Protein AF-A0A3E5GHA9-F1 (afdb_monomer_lite)

pLDDT: mean 89.43, std 8.2, range [56.69, 97.75]

Structure (mmCIF, N/CA/C/O backbone):
data_AF-A0A3E5GHA9-F1
#
_entry.id   AF-A0A3E5GHA9-F1
#
loop_
_atom_site.group_PDB
_atom_site.id
_atom_site.type_symbol
_atom_site.label_atom_id
_atom_site.label_alt_id
_atom_site.label_comp_id
_atom_site.label_asym_id
_atom_site.label_entity_id
_atom_site.label_seq_id
_atom_site.pdbx_PDB_ins_code
_atom_site.Cartn_x
_atom_site.Cartn_y
_atom_site.Cartn_z
_atom_site.occupancy
_atom_site.B_iso_or_equiv
_atom_site.auth_seq_id
_atom_site.auth_comp_id
_atom_site.auth_asym_id
_atom_site.auth_atom_id
_atom_site.pdbx_PDB_model_num
ATOM 1 N N . MET A 1 1 ? -27.720 -0.006 9.874 1.00 81.94 1 MET A N 1
ATOM 2 C CA . MET A 1 1 ? -26.439 0.720 9.758 1.00 81.94 1 MET A CA 1
ATOM 3 C C . MET A 1 1 ? -25.362 -0.289 10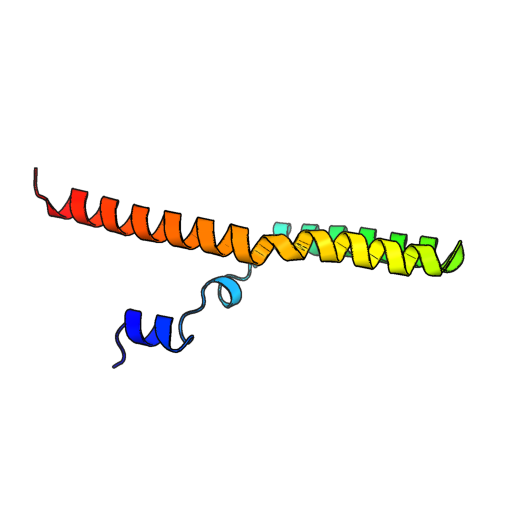.108 1.00 81.94 1 MET A C 1
ATOM 5 O O . MET A 1 1 ? -25.486 -0.868 11.180 1.00 81.94 1 MET A O 1
ATOM 9 N N . LYS A 1 2 ? -24.424 -0.596 9.202 1.00 88.81 2 LYS A N 1
ATOM 10 C CA . LYS A 1 2 ? -23.367 -1.580 9.486 1.00 88.81 2 LYS A CA 1
ATOM 11 C C . LYS A 1 2 ? -22.438 -1.034 10.569 1.00 88.81 2 LYS A C 1
ATOM 13 O O . LYS A 1 2 ? -22.128 0.160 10.563 1.00 88.81 2 LYS A O 1
ATOM 18 N N . SER A 1 3 ? -22.005 -1.878 11.491 1.00 92.94 3 SER A N 1
ATOM 19 C CA . SER A 1 3 ? -20.955 -1.541 12.451 1.00 92.94 3 SER A CA 1
ATOM 20 C C . SER A 1 3 ? -19.619 -1.306 11.738 1.00 92.94 3 SER A C 1
ATOM 22 O O . SER A 1 3 ? -19.416 -1.750 10.611 1.00 92.94 3 SER A O 1
ATOM 24 N N . VAL A 1 4 ? -18.680 -0.629 12.402 1.00 87.38 4 VAL A N 1
ATOM 25 C CA . VAL A 1 4 ? -17.328 -0.412 11.854 1.00 87.38 4 VAL A CA 1
ATOM 26 C C . VAL A 1 4 ? -16.618 -1.742 11.575 1.00 87.38 4 VAL A C 1
ATOM 28 O O . VAL A 1 4 ? -15.906 -1.847 10.586 1.00 87.38 4 VAL A O 1
ATOM 31 N N . LEU A 1 5 ? -16.844 -2.773 12.399 1.00 85.81 5 LEU A N 1
ATOM 32 C CA . LEU A 1 5 ? -16.247 -4.099 12.208 1.00 85.81 5 LEU A CA 1
ATOM 33 C C . LEU A 1 5 ? -16.812 -4.820 10.980 1.00 85.81 5 LEU A C 1
ATOM 35 O O . LEU A 1 5 ? -16.046 -5.415 10.232 1.00 85.81 5 LEU A O 1
ATOM 39 N N . GLU A 1 6 ? -18.125 -4.736 10.750 1.00 88.00 6 GLU A N 1
ATOM 40 C CA . GLU A 1 6 ? -18.756 -5.290 9.543 1.00 88.00 6 GLU A CA 1
ATOM 41 C C . GLU A 1 6 ? -18.265 -4.566 8.286 1.00 88.00 6 GLU A C 1
ATOM 43 O O . GLU A 1 6 ? -17.902 -5.213 7.313 1.00 88.00 6 GLU A O 1
ATOM 48 N N . GLN A 1 7 ? -18.162 -3.234 8.325 1.00 90.81 7 GLN A N 1
ATOM 49 C CA . GLN A 1 7 ? -17.620 -2.449 7.210 1.00 90.81 7 GLN A CA 1
ATOM 50 C C . GLN A 1 7 ? -16.143 -2.773 6.929 1.00 90.81 7 GLN A C 1
ATOM 52 O O . GLN A 1 7 ? -15.720 -2.772 5.778 1.00 90.81 7 GLN A O 1
ATOM 57 N N . LEU A 1 8 ? -15.351 -3.058 7.966 1.00 83.94 8 LEU A N 1
ATOM 58 C CA . LEU A 1 8 ? -13.951 -3.458 7.820 1.00 83.94 8 LEU A CA 1
ATOM 59 C C . LEU A 1 8 ? -13.822 -4.885 7.257 1.00 83.94 8 LEU A C 1
ATOM 61 O O . LEU A 1 8 ? -12.962 -5.128 6.418 1.00 83.94 8 LEU A O 1
ATOM 65 N N . TYR A 1 9 ? -14.690 -5.812 7.682 1.00 84.31 9 TYR A N 1
ATOM 66 C CA . TYR A 1 9 ? -14.735 -7.188 7.171 1.00 84.31 9 TYR A CA 1
ATOM 67 C C . TYR A 1 9 ? -15.189 -7.254 5.707 1.00 84.31 9 TYR A C 1
ATOM 69 O O . TYR A 1 9 ? -14.586 -7.965 4.907 1.00 84.31 9 TYR A O 1
ATOM 77 N N . ASP A 1 10 ? -16.208 -6.472 5.351 1.00 90.25 10 ASP A N 1
ATOM 78 C CA . ASP A 1 10 ? -16.751 -6.398 3.991 1.00 90.25 10 ASP A CA 1
ATOM 79 C C . ASP A 1 10 ? -15.845 -5.599 3.028 1.00 90.25 10 ASP A C 1
ATOM 81 O O . ASP A 1 10 ? -16.137 -5.513 1.836 1.00 90.25 10 ASP A O 1
ATOM 85 N N . GLY A 1 11 ? -14.752 -5.002 3.528 1.00 83.44 11 GLY A N 1
ATOM 86 C CA . GLY A 1 11 ? -13.797 -4.214 2.740 1.00 83.44 11 GLY A CA 1
ATOM 87 C C . GLY A 1 11 ? -14.253 -2.786 2.408 1.00 83.44 11 GLY A C 1
ATOM 88 O O . GLY A 1 11 ? -13.607 -2.104 1.619 1.00 83.44 11 GLY A O 1
ATOM 89 N N . GLU A 1 12 ? -15.343 -2.301 3.009 1.00 88.69 12 GLU A N 1
ATOM 90 C CA . GLU A 1 12 ? -15.853 -0.933 2.812 1.00 88.69 12 GLU A CA 1
ATOM 91 C C . GLU A 1 12 ? -14.934 0.123 3.456 1.00 88.69 12 GLU A C 1
ATOM 93 O O . GLU A 1 12 ? -14.772 1.233 2.937 1.00 88.69 12 GLU A O 1
ATOM 98 N N . ILE A 1 13 ? -14.300 -0.223 4.582 1.00 85.94 13 ILE A N 1
ATOM 99 C CA . ILE A 1 13 ? -13.247 0.581 5.213 1.00 85.94 13 ILE A CA 1
ATOM 100 C C . ILE A 1 13 ? -11.901 -0.056 4.888 1.00 85.94 13 ILE A C 1
ATOM 102 O O . ILE A 1 13 ? -11.514 -1.055 5.491 1.00 85.94 13 ILE A O 1
ATOM 106 N N . TYR A 1 14 ? -11.161 0.572 3.976 1.00 80.38 14 TYR A N 1
ATOM 107 C CA . TYR A 1 14 ? -9.813 0.148 3.620 1.00 80.38 14 TYR A CA 1
ATOM 108 C C . TYR A 1 14 ? -8.856 1.350 3.621 1.00 80.38 14 TYR A C 1
ATOM 110 O O . TYR A 1 14 ? -8.683 2.033 2.607 1.00 80.38 14 TYR A O 1
ATOM 118 N N . PRO A 1 15 ? -8.243 1.666 4.781 1.00 74.00 15 PRO A N 1
ATOM 119 C CA . PRO A 1 15 ? -7.444 2.878 4.946 1.00 74.00 15 PRO A CA 1
ATOM 120 C C . PRO A 1 15 ? -6.272 2.977 3.967 1.00 74.00 15 PRO A C 1
ATOM 122 O O . PRO A 1 15 ? -5.939 4.078 3.545 1.00 74.00 15 PRO A O 1
ATOM 125 N N . ALA A 1 16 ? -5.680 1.851 3.561 1.00 70.56 16 ALA A N 1
ATOM 126 C CA . ALA A 1 16 ? -4.562 1.837 2.619 1.00 70.56 16 ALA A CA 1
ATOM 127 C C . ALA A 1 16 ? -4.924 2.421 1.238 1.00 70.56 16 ALA A C 1
ATOM 129 O O . ALA A 1 16 ? -4.087 3.071 0.619 1.00 70.56 16 ALA A O 1
ATOM 130 N N . GLU A 1 17 ? -6.169 2.265 0.775 1.00 69.31 17 GLU A N 1
ATOM 131 C CA . GLU A 1 17 ? -6.643 2.892 -0.474 1.00 69.31 17 GLU A CA 1
ATOM 132 C C . GLU A 1 17 ? -7.196 4.304 -0.262 1.00 69.31 17 GLU A C 1
ATOM 134 O O . GLU A 1 17 ? -7.186 5.133 -1.174 1.00 69.31 17 GLU A O 1
ATOM 139 N N . GLN A 1 18 ? -7.685 4.598 0.943 1.00 69.31 18 GLN A N 1
ATOM 140 C CA . GLN A 1 18 ? -8.344 5.870 1.248 1.00 69.31 18 GLN A CA 1
ATOM 141 C C . GLN A 1 18 ? -7.354 6.958 1.698 1.00 69.31 18 GLN A C 1
ATOM 143 O O . GLN A 1 18 ? -7.594 8.150 1.479 1.00 69.31 18 GLN A O 1
ATOM 148 N N . VAL A 1 19 ? -6.215 6.573 2.278 1.00 70.06 19 VAL A N 1
ATOM 149 C CA . VAL A 1 19 ? -5.141 7.478 2.704 1.00 70.06 19 VAL A CA 1
ATOM 150 C C . VAL A 1 19 ? -4.181 7.697 1.538 1.00 70.06 19 VAL A C 1
ATOM 152 O O . VAL A 1 19 ? -3.083 7.156 1.469 1.00 70.06 19 VAL A O 1
ATOM 155 N N . ASN A 1 20 ? -4.596 8.537 0.593 1.00 66.88 20 ASN A N 1
ATOM 156 C CA . ASN A 1 20 ? -3.671 9.073 -0.397 1.00 66.88 20 ASN A CA 1
ATOM 157 C C . ASN A 1 20 ? -2.944 10.281 0.214 1.00 66.88 20 ASN A C 1
ATOM 159 O O . ASN A 1 20 ? -3.585 11.254 0.623 1.00 66.88 20 ASN A O 1
ATOM 163 N N . VAL A 1 21 ? -1.612 10.240 0.285 1.00 78.94 21 VAL A N 1
ATOM 164 C CA . VAL A 1 21 ? -0.815 11.372 0.773 1.00 78.94 21 VAL A CA 1
ATOM 165 C C . VAL A 1 21 ? -0.854 12.481 -0.284 1.00 78.94 21 VAL A C 1
ATOM 167 O O . VAL A 1 21 ? -0.093 12.494 -1.249 1.00 78.94 21 VAL A O 1
ATOM 170 N N . ARG A 1 22 ? -1.792 13.420 -0.131 1.00 79.56 22 ARG A N 1
ATOM 171 C CA . ARG A 1 22 ? -2.050 14.500 -1.106 1.00 79.56 22 ARG A CA 1
ATOM 172 C C . ARG A 1 22 ? -1.158 15.729 -0.935 1.00 79.56 22 ARG A C 1
ATOM 174 O O . ARG A 1 22 ? -1.363 16.722 -1.626 1.00 79.56 22 ARG A O 1
ATOM 181 N N . THR A 1 23 ? -0.193 15.699 -0.019 1.00 87.00 23 THR A N 1
ATOM 182 C CA . THR A 1 23 ? 0.707 16.838 0.182 1.00 87.00 23 THR A CA 1
ATOM 183 C C . THR A 1 23 ? 1.545 17.067 -1.074 1.00 87.00 23 THR A C 1
ATOM 185 O O . THR A 1 23 ? 2.094 16.129 -1.656 1.00 87.00 23 THR A O 1
ATOM 188 N N . GLU A 1 24 ? 1.657 18.326 -1.501 1.00 87.50 24 GLU A N 1
ATOM 189 C CA . GLU A 1 24 ? 2.377 18.677 -2.732 1.00 87.50 24 GLU A CA 1
ATOM 190 C C . GLU A 1 24 ? 3.830 18.191 -2.706 1.00 87.50 24 GLU A C 1
ATOM 192 O O . GLU A 1 24 ? 4.324 17.677 -3.708 1.00 87.50 24 GLU A O 1
ATOM 197 N N . GLY A 1 25 ? 4.487 18.281 -1.543 1.00 91.19 25 GLY A N 1
ATOM 198 C CA . GLY A 1 25 ? 5.855 17.801 -1.347 1.00 91.19 25 GLY A CA 1
ATOM 199 C C . GLY A 1 25 ? 6.001 16.297 -1.586 1.00 91.19 25 GLY A C 1
ATOM 200 O O . GLY A 1 25 ? 6.896 15.883 -2.320 1.00 91.19 25 GLY A O 1
ATOM 201 N N . TYR A 1 26 ? 5.090 15.482 -1.044 1.00 89.62 26 TYR A N 1
ATOM 202 C CA . TYR A 1 26 ? 5.103 14.035 -1.274 1.00 89.62 26 TYR A CA 1
ATOM 203 C C . TYR A 1 26 ? 4.835 13.699 -2.743 1.00 89.62 26 TYR A C 1
ATOM 205 O O . TYR A 1 26 ? 5.546 12.892 -3.334 1.00 89.62 26 TYR A O 1
ATOM 213 N N . GLN A 1 27 ? 3.845 14.350 -3.358 1.00 90.25 27 GLN A N 1
ATOM 214 C CA . GLN A 1 27 ? 3.497 14.119 -4.762 1.00 90.25 27 GLN A CA 1
ATOM 215 C C . GLN A 1 27 ? 4.636 14.508 -5.711 1.00 90.25 27 GLN A C 1
ATOM 21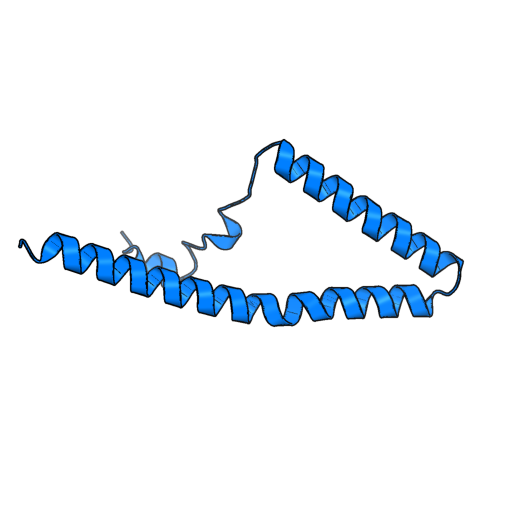7 O O . GLN A 1 27 ? 4.887 13.808 -6.692 1.00 90.25 27 GLN A O 1
ATOM 222 N N . LYS A 1 28 ? 5.343 15.606 -5.417 1.00 93.56 28 LYS A N 1
ATOM 223 C CA . LYS A 1 28 ? 6.532 16.025 -6.164 1.00 93.56 28 LYS A CA 1
ATOM 224 C C . LYS A 1 28 ? 7.652 14.992 -6.037 1.00 93.56 28 LYS A C 1
ATOM 226 O O . LYS A 1 28 ? 8.100 14.493 -7.062 1.00 93.56 28 LYS A O 1
ATOM 231 N N . MET A 1 29 ? 8.022 14.625 -4.810 1.00 94.06 29 MET A N 1
ATOM 232 C CA . MET A 1 29 ? 9.063 13.626 -4.546 1.00 94.06 29 MET A CA 1
ATOM 233 C C . MET A 1 29 ? 8.742 12.289 -5.223 1.00 94.06 29 MET A C 1
ATOM 235 O O . MET A 1 29 ? 9.597 11.701 -5.876 1.00 94.06 29 MET A O 1
ATOM 239 N N . ARG A 1 30 ? 7.485 11.831 -5.132 1.00 91.44 30 ARG A N 1
ATOM 240 C CA . ARG A 1 30 ? 7.033 10.600 -5.789 1.00 91.44 30 ARG A CA 1
ATOM 241 C C . ARG A 1 30 ? 7.248 10.679 -7.299 1.00 91.44 30 ARG A C 1
ATOM 243 O O . ARG A 1 30 ? 7.844 9.767 -7.855 1.00 91.44 30 ARG A O 1
ATOM 250 N N . ARG A 1 31 ? 6.806 11.756 -7.959 1.00 92.38 31 ARG A N 1
ATOM 251 C CA . ARG A 1 31 ? 7.013 11.935 -9.409 1.00 92.38 31 ARG A CA 1
ATOM 252 C C . ARG A 1 31 ? 8.493 11.944 -9.792 1.00 92.38 31 ARG A C 1
ATOM 254 O O . ARG A 1 31 ? 8.850 11.270 -10.747 1.00 92.38 31 ARG A O 1
ATOM 261 N N . GLU A 1 32 ? 9.328 12.661 -9.041 1.00 95.81 32 GLU A N 1
ATOM 262 C CA . GLU A 1 32 ? 10.779 12.715 -9.279 1.00 95.81 32 GLU A CA 1
ATOM 263 C C . GLU A 1 32 ? 11.421 11.327 -9.156 1.00 95.81 32 GLU A C 1
ATOM 265 O O . GLU A 1 32 ? 12.198 10.915 -10.015 1.00 95.81 32 GLU A O 1
ATOM 270 N N . HIS A 1 33 ? 11.043 10.558 -8.132 1.00 93.31 33 HIS A N 1
ATOM 271 C CA . HIS A 1 33 ? 11.528 9.190 -7.980 1.00 93.31 33 HIS A CA 1
ATOM 272 C C . HIS A 1 33 ? 11.098 8.311 -9.159 1.00 93.31 33 HIS A C 1
ATOM 274 O O . HIS A 1 33 ? 11.948 7.635 -9.727 1.00 93.31 33 HIS A O 1
ATOM 280 N N . TYR A 1 34 ? 9.824 8.364 -9.574 1.00 90.81 34 TYR A N 1
ATOM 281 C CA . TYR A 1 34 ? 9.344 7.614 -10.745 1.00 90.81 34 TYR A CA 1
ATOM 282 C C . TYR A 1 34 ? 10.120 7.962 -12.019 1.00 90.81 34 TYR A C 1
ATOM 284 O O . TYR A 1 34 ? 10.523 7.042 -12.727 1.00 90.81 34 TYR A O 1
ATOM 292 N N . SER A 1 35 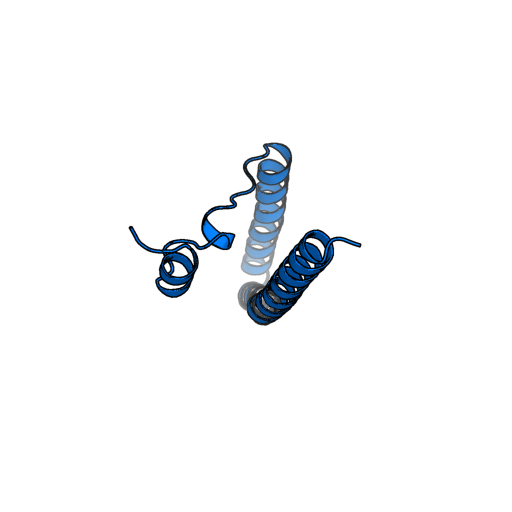? 10.409 9.245 -12.271 1.00 95.19 35 SER A N 1
ATOM 293 C CA . SER A 1 35 ? 11.201 9.625 -13.449 1.00 95.19 35 SER A CA 1
ATOM 294 C C . SER A 1 35 ? 12.609 9.028 -13.432 1.00 95.19 35 SER A C 1
ATOM 296 O O . SER A 1 35 ? 13.082 8.581 -14.469 1.00 95.19 35 SER A O 1
ATOM 298 N N . HIS A 1 36 ? 13.260 8.927 -12.266 1.00 94.88 36 HIS A N 1
ATOM 299 C CA . HIS A 1 36 ? 14.583 8.297 -12.186 1.00 94.88 36 HIS A CA 1
ATOM 300 C C . HIS A 1 36 ? 14.548 6.813 -12.578 1.00 94.88 36 HIS A C 1
ATOM 302 O O . HIS A 1 36 ? 15.479 6.330 -13.224 1.00 94.88 36 HIS A O 1
ATOM 308 N N . TYR A 1 37 ? 13.489 6.090 -12.196 1.00 91.81 37 TYR A N 1
ATOM 309 C CA . TYR A 1 37 ? 13.319 4.687 -12.581 1.00 91.81 37 TYR A CA 1
ATOM 310 C C . TYR A 1 37 ? 13.072 4.547 -14.082 1.00 91.81 37 TYR A C 1
ATOM 312 O O . TYR A 1 37 ? 13.732 3.733 -14.724 1.00 91.81 37 TYR A O 1
ATOM 320 N N . GLU A 1 38 ? 12.164 5.347 -14.646 1.00 94.38 38 GLU A N 1
ATOM 321 C CA . GLU A 1 38 ? 11.847 5.316 -16.079 1.00 94.38 38 GLU A CA 1
ATOM 322 C C . GLU A 1 38 ? 13.078 5.640 -16.937 1.00 94.38 38 GLU A C 1
ATOM 324 O O . GLU A 1 38 ? 13.414 4.878 -17.846 1.00 94.38 38 GLU A O 1
ATOM 329 N N . ASP A 1 39 ? 13.811 6.702 -16.589 1.00 96.94 39 ASP A N 1
ATOM 330 C CA . ASP A 1 39 ? 15.026 7.107 -17.301 1.00 96.94 39 ASP A CA 1
ATOM 331 C C . ASP A 1 39 ? 16.094 6.005 -17.279 1.00 96.94 39 ASP A C 1
ATOM 333 O O . ASP A 1 39 ? 16.790 5.775 -18.273 1.00 96.94 39 ASP A O 1
ATOM 337 N N . PHE A 1 40 ? 16.244 5.311 -16.148 1.00 96.69 40 PHE A N 1
ATOM 338 C CA . PHE A 1 40 ? 17.219 4.234 -16.019 1.00 96.69 40 PHE A CA 1
ATOM 339 C C . PHE A 1 40 ? 16.789 2.965 -16.763 1.00 96.69 40 PHE A C 1
ATOM 341 O O . PHE A 1 40 ? 17.619 2.325 -17.412 1.00 96.69 40 PHE A O 1
ATOM 348 N N . ILE A 1 41 ? 15.498 2.625 -16.733 1.00 96.31 41 ILE A N 1
ATOM 349 C CA . ILE A 1 41 ? 14.937 1.508 -17.504 1.00 96.31 41 ILE A CA 1
ATOM 350 C C . ILE A 1 41 ? 15.178 1.724 -19.001 1.00 96.31 41 ILE A C 1
ATOM 352 O O . ILE A 1 41 ? 15.641 0.803 -19.675 1.00 96.31 41 ILE A O 1
ATOM 356 N N . GLU A 1 42 ? 14.943 2.930 -19.522 1.00 97.06 42 GLU A N 1
ATOM 357 C CA . GLU A 1 42 ? 15.184 3.236 -20.938 1.00 97.06 42 GLU A CA 1
ATOM 358 C C . GLU A 1 42 ? 16.678 3.183 -21.304 1.00 97.06 42 GLU A C 1
ATOM 360 O O . GLU A 1 42 ? 17.037 2.642 -22.354 1.00 97.06 42 GLU A O 1
ATOM 365 N N . GLN A 1 43 ? 17.574 3.644 -20.421 1.00 97.31 43 GLN A N 1
ATOM 366 C CA . GLN A 1 43 ? 19.023 3.480 -20.610 1.00 97.31 43 GLN A CA 1
ATOM 367 C C . GLN A 1 43 ? 19.430 2.003 -20.679 1.00 97.31 43 GLN A C 1
ATOM 369 O O . GLN A 1 43 ? 20.184 1.609 -21.575 1.00 97.31 43 GLN A O 1
ATOM 374 N N . LEU A 1 44 ? 18.917 1.173 -19.766 1.00 97.75 44 LEU A N 1
ATOM 375 C CA . LEU A 1 44 ? 19.176 -0.267 -19.766 1.00 97.75 44 LEU A CA 1
ATOM 376 C C . LEU A 1 44 ? 18.620 -0.932 -21.022 1.00 97.75 44 LEU A C 1
ATOM 378 O O . LEU A 1 44 ? 19.308 -1.749 -21.626 1.00 97.75 44 LEU A O 1
ATOM 382 N N . LYS A 1 45 ? 17.421 -0.547 -21.455 1.00 96.56 45 LYS A N 1
ATOM 383 C CA . LYS A 1 45 ? 16.784 -1.077 -22.660 1.00 96.56 45 LYS A CA 1
ATOM 384 C C . LYS A 1 45 ? 17.584 -0.757 -23.921 1.00 96.56 45 LYS A C 1
ATOM 386 O O . LYS A 1 45 ? 17.732 -1.619 -24.784 1.00 96.56 45 LYS A O 1
ATOM 391 N N . ALA A 1 46 ? 18.136 0.454 -24.015 1.00 97.06 46 ALA A N 1
ATOM 392 C CA . ALA A 1 46 ? 18.998 0.859 -25.123 1.00 97.06 46 ALA A CA 1
ATOM 393 C C . ALA A 1 46 ? 20.362 0.143 -25.113 1.00 97.06 46 ALA A C 1
ATOM 395 O O . ALA A 1 46 ? 20.919 -0.132 -26.176 1.00 97.06 46 ALA A O 1
ATOM 396 N N . PHE A 1 47 ? 20.903 -0.157 -23.929 1.00 96.81 47 PHE A N 1
ATOM 397 C CA . PHE A 1 47 ? 22.207 -0.803 -23.774 1.00 96.81 47 PHE A CA 1
ATOM 398 C C . PHE A 1 47 ? 22.144 -2.335 -23.910 1.00 96.81 47 PHE A C 1
ATOM 400 O O . PHE A 1 47 ? 22.944 -2.927 -24.635 1.00 96.81 47 PHE A O 1
ATOM 407 N N . ASN A 1 48 ? 21.215 -2.982 -23.200 1.00 96.56 48 ASN A N 1
ATOM 408 C CA . ASN A 1 48 ? 21.028 -4.432 -23.139 1.00 96.56 48 ASN A CA 1
ATOM 409 C C . ASN A 1 48 ? 19.604 -4.768 -22.624 1.00 96.56 48 ASN A C 1
ATOM 411 O O . ASN A 1 48 ? 19.406 -4.842 -21.408 1.00 96.56 48 ASN A O 1
ATOM 415 N N . PRO A 1 49 ? 18.616 -4.998 -23.513 1.00 93.56 49 PRO A N 1
ATOM 416 C CA . PRO A 1 49 ? 17.207 -5.163 -23.133 1.00 93.56 49 PRO A CA 1
ATOM 417 C C . PRO A 1 49 ? 16.917 -6.214 -22.039 1.00 93.56 49 PRO A C 1
ATOM 419 O O . PRO A 1 49 ? 16.165 -5.903 -21.117 1.00 93.56 49 PRO A O 1
ATOM 422 N N 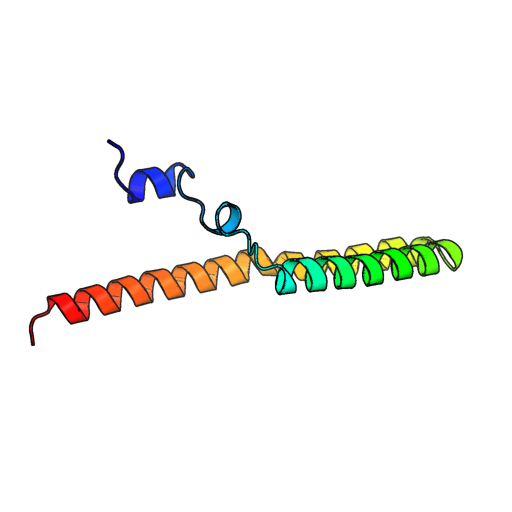. PRO A 1 50 ? 17.549 -7.404 -22.027 1.00 97.25 50 PRO A N 1
ATOM 423 C CA . PRO A 1 50 ? 17.413 -8.346 -20.910 1.00 97.25 50 PRO A CA 1
ATOM 424 C C . PRO A 1 50 ? 17.729 -7.766 -19.520 1.00 97.25 50 PRO A C 1
ATOM 426 O O . PRO A 1 50 ? 17.180 -8.224 -18.520 1.00 97.25 50 PRO A O 1
ATOM 429 N N . LEU A 1 51 ? 18.607 -6.760 -19.420 1.00 96.44 51 LEU A N 1
ATOM 430 C CA . LEU A 1 51 ? 18.916 -6.128 -18.135 1.00 96.44 51 LEU A CA 1
ATOM 431 C C . LEU A 1 51 ? 17.803 -5.201 -17.653 1.00 96.44 51 LEU A C 1
ATOM 433 O O . LEU A 1 51 ? 17.636 -5.079 -16.443 1.00 96.44 51 LEU A O 1
ATOM 437 N N . SER A 1 52 ? 17.040 -4.565 -18.550 1.00 96.38 52 SER A N 1
ATOM 438 C CA . SER A 1 52 ? 15.894 -3.756 -18.121 1.00 96.38 52 SER A CA 1
ATOM 439 C C . SER A 1 52 ? 14.787 -4.639 -17.550 1.00 96.38 52 SER A C 1
ATOM 441 O O . SER A 1 52 ? 14.202 -4.289 -16.533 1.00 96.38 52 SER A O 1
ATOM 443 N N . GLU A 1 53 ? 14.554 -5.810 -18.151 1.00 95.38 53 GLU A N 1
ATOM 444 C CA . GLU A 1 53 ? 13.618 -6.814 -17.623 1.00 95.38 53 GLU A CA 1
ATOM 445 C C . GLU A 1 53 ? 14.074 -7.320 -16.250 1.00 95.38 53 GLU A C 1
ATOM 447 O O . GLU A 1 53 ? 13.319 -7.236 -15.283 1.00 95.38 53 GLU A O 1
ATOM 452 N N . ARG A 1 54 ? 15.346 -7.727 -16.116 1.00 96.00 54 ARG A N 1
ATOM 453 C CA . ARG A 1 54 ? 15.878 -8.191 -14.826 1.00 96.00 54 ARG A CA 1
ATOM 454 C C . ARG A 1 54 ? 15.857 -7.105 -13.747 1.00 96.00 54 ARG A C 1
ATOM 456 O O . ARG A 1 54 ? 15.677 -7.412 -12.573 1.00 96.00 54 ARG A O 1
ATOM 463 N N . PHE A 1 55 ? 16.066 -5.844 -14.120 1.00 95.00 55 PHE A N 1
ATOM 464 C CA . PHE A 1 55 ? 15.978 -4.730 -13.179 1.00 95.00 55 PHE A CA 1
ATOM 465 C C . PHE A 1 55 ? 14.549 -4.535 -12.658 1.00 95.00 55 PHE A C 1
ATOM 467 O O . PHE A 1 55 ? 14.378 -4.332 -11.459 1.00 95.00 55 PHE A O 1
ATOM 474 N N . ILE A 1 56 ? 13.536 -4.647 -13.526 1.00 93.62 56 ILE A N 1
ATOM 475 C CA . ILE A 1 56 ? 12.123 -4.588 -13.122 1.00 93.62 56 ILE A CA 1
ATOM 476 C C . ILE A 1 56 ? 11.797 -5.737 -12.164 1.00 93.62 56 ILE A C 1
ATOM 478 O O . ILE A 1 56 ? 11.244 -5.480 -11.102 1.00 93.62 56 ILE A O 1
ATOM 482 N N . GLU A 1 57 ? 12.227 -6.965 -12.470 1.00 95.31 57 GLU A N 1
ATOM 483 C CA . GLU A 1 57 ? 12.024 -8.114 -11.574 1.00 95.31 57 GLU A CA 1
ATOM 484 C C . GLU A 1 57 ? 12.601 -7.863 -10.173 1.00 95.31 57 GLU A C 1
ATOM 486 O O . GLU A 1 57 ? 11.920 -8.082 -9.180 1.00 95.31 57 GLU A O 1
ATOM 491 N N . ILE A 1 58 ? 13.833 -7.350 -10.077 1.00 93.50 58 ILE A N 1
ATOM 492 C CA . ILE A 1 58 ? 14.467 -7.041 -8.782 1.00 93.50 58 ILE A CA 1
ATOM 493 C C . ILE A 1 58 ? 13.696 -5.951 -8.024 1.00 93.50 58 ILE A C 1
ATOM 495 O O . ILE A 1 58 ? 13.633 -5.978 -6.796 1.00 93.50 58 ILE A O 1
ATOM 499 N N . MET A 1 59 ? 13.131 -4.970 -8.732 1.00 90.44 59 MET A N 1
ATOM 500 C CA . MET A 1 59 ? 12.298 -3.943 -8.109 1.00 90.44 59 MET A CA 1
ATOM 501 C C . MET A 1 59 ? 10.973 -4.520 -7.599 1.00 90.44 59 MET A C 1
ATOM 503 O O . MET A 1 59 ? 10.550 -4.162 -6.500 1.00 90.44 59 MET A O 1
ATOM 507 N N . ASP A 1 60 ? 10.356 -5.432 -8.350 1.00 91.38 60 ASP A N 1
ATOM 508 C CA . ASP A 1 60 ? 9.125 -6.115 -7.948 1.00 91.38 60 ASP A CA 1
ATOM 509 C C . ASP A 1 60 ? 9.360 -7.048 -6.747 1.00 91.38 60 ASP A C 1
ATOM 511 O O . ASP A 1 60 ? 8.546 -7.060 -5.825 1.00 91.38 60 ASP A O 1
ATOM 515 N N . GLU A 1 61 ? 10.515 -7.723 -6.675 1.00 92.31 61 GLU A N 1
ATOM 516 C CA . GLU A 1 61 ? 10.926 -8.541 -5.517 1.00 92.31 61 GLU A CA 1
ATOM 517 C C . GLU A 1 61 ? 10.898 -7.726 -4.199 1.00 92.31 61 GLU A C 1
ATOM 519 O O . GLU A 1 61 ? 10.599 -8.264 -3.130 1.00 92.31 61 GLU A O 1
ATOM 524 N N . GLN A 1 62 ? 11.158 -6.408 -4.239 1.00 83.38 62 GLN A N 1
ATOM 525 C CA . GLN A 1 62 ? 11.058 -5.546 -3.047 1.00 83.38 62 GLN A CA 1
ATOM 526 C C . GLN A 1 62 ? 9.615 -5.364 -2.562 1.00 83.38 62 GLN A C 1
ATOM 528 O O . GLN A 1 62 ? 9.388 -5.096 -1.380 1.00 83.38 62 GLN A O 1
ATOM 533 N N . LEU A 1 63 ? 8.637 -5.488 -3.459 1.00 87.44 63 LEU A N 1
ATOM 534 C CA . LEU A 1 63 ? 7.220 -5.336 -3.145 1.00 87.44 63 LEU A CA 1
ATOM 535 C C . LEU A 1 63 ? 6.607 -6.627 -2.595 1.00 87.44 63 LEU A C 1
ATOM 537 O O . LEU A 1 63 ? 5.584 -6.550 -1.918 1.00 87.44 63 LEU A O 1
ATOM 541 N N . ASP A 1 64 ? 7.239 -7.784 -2.797 1.00 91.06 64 ASP A N 1
ATOM 542 C CA . ASP A 1 64 ? 6.732 -9.079 -2.321 1.00 91.06 64 ASP A CA 1
ATOM 543 C C . ASP A 1 64 ? 6.620 -9.152 -0.790 1.00 91.06 64 ASP A C 1
ATOM 545 O O . ASP A 1 64 ? 5.702 -9.772 -0.246 1.00 91.06 64 ASP A O 1
ATOM 549 N N . ALA A 1 65 ? 7.538 -8.497 -0.072 1.00 87.38 65 ALA A N 1
ATOM 550 C CA . ALA A 1 65 ? 7.523 -8.450 1.390 1.00 87.38 65 ALA A CA 1
ATOM 551 C C . ALA A 1 65 ? 6.524 -7.420 1.946 1.00 87.38 65 ALA A C 1
ATOM 553 O O . ALA A 1 65 ? 6.060 -7.556 3.083 1.00 87.38 65 ALA A O 1
ATOM 554 N N . LEU A 1 66 ? 6.150 -6.412 1.151 1.00 87.50 66 LEU A N 1
ATOM 555 C CA . LEU A 1 66 ? 5.359 -5.269 1.606 1.00 87.50 66 LEU A CA 1
ATOM 556 C C . LEU A 1 66 ? 3.984 -5.673 2.185 1.00 87.50 66 LEU A C 1
ATOM 558 O O . LEU A 1 66 ? 3.619 -5.151 3.243 1.00 87.50 66 LEU A O 1
ATOM 562 N N . PRO A 1 67 ? 3.215 -6.616 1.597 1.00 88.00 67 PRO A N 1
ATOM 563 C CA . PRO A 1 67 ? 1.970 -7.093 2.201 1.00 88.00 67 PRO A CA 1
ATOM 564 C C . PRO A 1 67 ? 2.163 -7.723 3.586 1.00 88.00 67 PRO A C 1
ATOM 566 O O . PRO A 1 67 ? 1.335 -7.526 4.473 1.00 88.00 67 PRO A O 1
ATOM 569 N N . LEU A 1 68 ? 3.260 -8.456 3.794 1.00 88.94 68 LEU A N 1
ATOM 570 C CA . LEU A 1 68 ? 3.550 -9.104 5.076 1.00 88.94 68 LEU A CA 1
ATOM 571 C C . LEU A 1 68 ? 3.922 -8.061 6.137 1.00 88.94 68 LEU A C 1
ATOM 573 O O . LEU A 1 68 ? 3.367 -8.066 7.235 1.00 88.94 68 LEU A O 1
ATOM 577 N N . GLU A 1 69 ? 4.804 -7.121 5.793 1.00 89.75 69 GLU A N 1
ATOM 578 C CA . GLU A 1 69 ? 5.222 -6.034 6.687 1.00 89.75 69 GLU A CA 1
ATOM 579 C C . GLU A 1 69 ? 4.054 -5.119 7.078 1.00 89.75 69 GLU A C 1
ATOM 581 O O . GLU A 1 69 ? 3.903 -4.735 8.245 1.00 89.75 69 GLU A O 1
ATOM 586 N N . THR A 1 70 ? 3.199 -4.784 6.109 1.00 86.12 70 THR A N 1
ATOM 587 C CA . THR A 1 70 ? 2.015 -3.948 6.345 1.00 86.12 70 THR A CA 1
ATOM 588 C C . THR A 1 70 ? 0.972 -4.673 7.189 1.00 86.12 70 THR A C 1
ATOM 590 O O . THR A 1 70 ? 0.401 -4.051 8.089 1.00 86.12 70 THR A O 1
ATOM 593 N N . ALA A 1 71 ? 0.772 -5.980 6.986 1.00 87.88 71 ALA A N 1
ATOM 594 C CA . ALA A 1 71 ? -0.113 -6.789 7.820 1.00 87.88 71 ALA A CA 1
ATOM 595 C C . ALA A 1 71 ? 0.372 -6.855 9.278 1.00 87.88 71 ALA A C 1
ATOM 597 O O . ALA A 1 71 ? -0.409 -6.587 10.195 1.00 87.88 71 ALA A O 1
ATOM 598 N N . GLU A 1 72 ? 1.657 -7.137 9.506 1.00 91.62 72 GLU A N 1
ATOM 599 C CA . GLU A 1 72 ? 2.244 -7.165 10.853 1.00 91.62 72 GLU A CA 1
ATOM 600 C C . GLU A 1 72 ? 2.141 -5.798 11.543 1.00 91.62 72 GLU A C 1
ATOM 602 O O . GLU A 1 72 ? 1.687 -5.702 12.688 1.00 91.62 72 GLU A O 1
ATOM 607 N N . THR A 1 73 ? 2.475 -4.721 10.826 1.00 89.8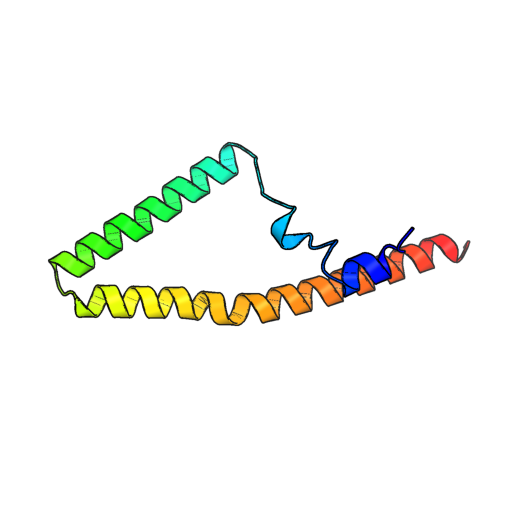1 73 THR A N 1
ATOM 608 C CA . THR A 1 73 ? 2.364 -3.347 11.342 1.00 89.81 73 THR A CA 1
ATOM 609 C C . THR A 1 73 ? 0.918 -2.999 11.703 1.00 89.81 73 THR A C 1
ATOM 611 O O . THR A 1 73 ? 0.667 -2.425 12.768 1.00 89.81 73 THR A O 1
ATOM 614 N N . PHE A 1 74 ? -0.051 -3.382 10.864 1.00 87.56 74 PHE A N 1
ATOM 615 C CA . PHE A 1 74 ? -1.474 -3.174 11.130 1.00 87.56 74 PHE A CA 1
ATOM 616 C C . PHE A 1 74 ? -1.937 -3.937 12.376 1.00 87.56 74 PHE A C 1
ATOM 618 O O . PHE A 1 74 ? -2.542 -3.341 13.270 1.00 87.56 74 PHE A O 1
ATOM 625 N N . ILE A 1 75 ? -1.621 -5.233 12.480 1.00 90.44 75 ILE A N 1
ATOM 626 C CA . ILE A 1 75 ? -2.002 -6.073 13.628 1.00 90.44 75 ILE A CA 1
ATOM 627 C C . ILE A 1 75 ? -1.396 -5.521 14.919 1.00 90.44 75 ILE A C 1
ATOM 629 O O . ILE A 1 75 ? -2.085 -5.432 15.944 1.00 90.44 75 ILE A O 1
ATOM 633 N N . PHE A 1 76 ? -0.120 -5.136 14.880 1.00 94.81 76 PHE A N 1
ATOM 634 C CA . PHE A 1 76 ? 0.556 -4.516 16.011 1.00 94.81 76 PHE A CA 1
ATOM 635 C C . PHE A 1 76 ? -0.139 -3.217 16.435 1.00 94.81 76 PHE A C 1
ATOM 637 O O . PHE A 1 76 ? -0.514 -3.079 17.604 1.00 94.81 76 PHE A O 1
ATOM 644 N N . GLY A 1 77 ? -0.368 -2.297 15.493 1.00 92.50 77 GLY A N 1
ATOM 645 C CA . GLY A 1 77 ? -1.011 -1.009 15.757 1.00 92.50 77 GLY A CA 1
ATOM 646 C C . GLY A 1 77 ? -2.436 -1.155 16.292 1.00 92.50 77 GLY A C 1
ATOM 647 O O . GLY A 1 77 ? -2.801 -0.493 17.264 1.00 92.50 77 GLY A O 1
ATOM 648 N N . PHE A 1 78 ? -3.221 -2.079 15.733 1.00 90.50 78 PHE A N 1
ATOM 649 C CA . PHE A 1 78 ? -4.581 -2.361 16.193 1.00 90.50 78 PHE A CA 1
ATOM 650 C C . PHE A 1 78 ? -4.597 -2.883 17.636 1.00 90.50 78 PHE A C 1
ATOM 652 O O . PHE A 1 78 ? -5.340 -2.377 18.481 1.00 90.50 78 PHE A O 1
ATOM 659 N N . ARG A 1 79 ? -3.730 -3.856 17.954 1.00 94.62 79 ARG A N 1
ATOM 660 C CA . ARG A 1 79 ? -3.582 -4.385 19.321 1.00 94.62 79 ARG A CA 1
ATOM 661 C C . ARG A 1 79 ? -3.126 -3.307 20.300 1.00 94.62 79 ARG A C 1
ATOM 663 O O . ARG A 1 79 ? -3.609 -3.282 21.429 1.00 94.62 79 ARG A O 1
ATOM 670 N N . LEU A 1 80 ? -2.201 -2.442 19.890 1.00 96.56 80 LEU A N 1
ATOM 671 C CA . LEU A 1 80 ? -1.734 -1.331 20.714 1.00 96.56 80 LEU A CA 1
ATOM 672 C C . LEU A 1 80 ? -2.869 -0.342 21.005 1.00 96.56 80 LEU A C 1
ATOM 674 O O . LEU A 1 80 ? -3.082 -0.000 22.164 1.00 96.56 80 LEU A O 1
ATOM 678 N N . GLY A 1 81 ? -3.639 0.051 19.987 1.00 94.06 81 GLY A N 1
ATOM 679 C CA . GLY A 1 81 ? -4.794 0.936 20.153 1.00 94.06 81 GLY A CA 1
ATOM 680 C C . GLY A 1 81 ? -5.831 0.373 21.128 1.00 94.06 81 GLY A C 1
ATOM 681 O O . GLY A 1 81 ? -6.274 1.080 22.029 1.00 94.06 81 GLY A O 1
ATOM 682 N N . ALA A 1 82 ? -6.155 -0.920 21.017 1.00 94.69 82 ALA A N 1
ATOM 683 C CA . ALA A 1 82 ? -7.063 -1.584 21.953 1.00 94.69 82 ALA A CA 1
ATOM 684 C C . ALA A 1 82 ? -6.540 -1.561 23.401 1.00 94.69 82 ALA A C 1
ATOM 686 O O . ALA A 1 82 ? -7.307 -1.288 24.321 1.00 94.69 82 ALA A O 1
ATOM 687 N N . LYS A 1 83 ? -5.237 -1.802 23.610 1.00 95.38 83 LYS A N 1
ATOM 688 C CA . LYS A 1 83 ? -4.616 -1.730 24.945 1.00 95.38 83 LYS A CA 1
ATOM 689 C C . LYS A 1 83 ? -4.691 -0.326 25.543 1.00 95.38 83 LYS A C 1
ATOM 691 O O . LYS A 1 83 ? -5.058 -0.208 26.703 1.00 95.38 83 LYS A O 1
ATOM 696 N N . ILE A 1 84 ? -4.402 0.712 24.753 1.00 96.31 84 ILE A N 1
ATOM 697 C CA . ILE A 1 84 ? -4.493 2.114 25.197 1.00 96.31 84 ILE A CA 1
ATOM 698 C C . ILE A 1 84 ? -5.929 2.451 25.619 1.00 96.31 84 ILE A C 1
ATOM 700 O O . ILE A 1 84 ? -6.138 3.084 26.648 1.00 96.31 84 ILE A O 1
ATOM 704 N N . ILE A 1 85 ? -6.929 2.008 24.850 1.00 95.31 85 ILE A N 1
ATOM 705 C CA . ILE A 1 85 ? -8.340 2.235 25.192 1.00 95.31 85 ILE A CA 1
ATOM 706 C C . ILE A 1 85 ? -8.697 1.544 26.513 1.00 95.31 85 ILE A C 1
ATOM 708 O O . ILE A 1 85 ? -9.329 2.165 27.360 1.00 95.31 85 ILE A O 1
ATOM 712 N N . LEU A 1 86 ? -8.291 0.285 26.700 1.00 95.12 86 LEU A N 1
ATOM 713 C CA 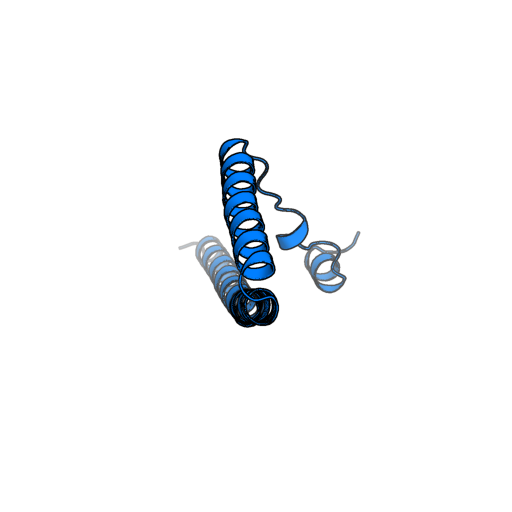. LEU A 1 86 ? -8.534 -0.439 27.951 1.00 95.12 86 LEU A CA 1
ATOM 714 C C . LEU A 1 86 ? -7.871 0.255 29.145 1.00 95.12 86 LEU A C 1
ATOM 716 O O . LEU A 1 86 ? -8.526 0.431 30.163 1.00 95.12 86 LEU A O 1
ATOM 720 N N . GLU A 1 87 ? -6.626 0.708 28.996 1.00 94.94 87 GLU A N 1
ATOM 721 C CA . GLU A 1 87 ? -5.903 1.451 30.036 1.00 94.94 87 GLU A CA 1
ATOM 722 C C . GLU A 1 87 ? -6.647 2.728 30.456 1.00 94.94 87 GLU A C 1
ATOM 724 O O . GLU A 1 87 ? -6.786 2.993 31.646 1.00 94.94 87 GLU A O 1
ATOM 729 N N . VAL A 1 88 ? -7.185 3.490 29.495 1.00 93.88 88 VAL A N 1
ATOM 730 C CA . VAL A 1 88 ? -7.986 4.697 29.777 1.00 93.88 88 VAL A CA 1
ATOM 731 C C . VAL A 1 88 ? -9.318 4.359 30.458 1.00 93.88 88 VAL A C 1
ATOM 733 O O . VAL A 1 88 ? -9.785 5.125 31.295 1.00 93.88 88 VAL A O 1
ATOM 736 N N . LEU A 1 89 ? -9.949 3.239 30.094 1.00 92.69 89 LEU A N 1
ATOM 737 C CA . LEU A 1 89 ? -11.241 2.817 30.648 1.00 92.69 89 LEU A CA 1
ATOM 738 C C . LEU A 1 89 ? -11.133 2.159 32.030 1.00 92.69 89 LEU A C 1
ATOM 740 O O . LEU A 1 89 ? -12.138 2.078 32.731 1.00 92.69 89 LEU A O 1
ATOM 744 N N . GLU A 1 90 ? -9.952 1.672 32.415 1.00 90.31 90 GLU A N 1
ATOM 745 C CA . GLU A 1 90 ? -9.723 0.977 33.688 1.00 90.31 90 GLU A CA 1
ATOM 746 C C . GLU A 1 90 ? -9.732 1.895 34.931 1.00 90.31 90 GLU A C 1
ATOM 748 O O . GLU A 1 90 ? -9.516 1.384 36.027 1.00 90.31 90 GLU A O 1
ATOM 753 N N . ASP A 1 91 ? -10.034 3.195 34.782 1.00 62.19 91 ASP A N 1
ATOM 754 C CA . ASP A 1 91 ? -10.303 4.186 35.847 1.00 62.19 91 ASP A CA 1
ATOM 755 C C . ASP A 1 91 ? -9.435 3.961 37.109 1.00 62.19 91 ASP A C 1
ATOM 757 O O . ASP A 1 91 ? -9.905 3.544 38.174 1.00 62.19 91 ASP A O 1
ATOM 761 N N . ARG A 1 92 ? -8.122 4.181 36.960 1.00 56.69 92 ARG A N 1
ATOM 762 C CA . ARG A 1 92 ? -7.157 4.248 38.068 1.00 56.69 92 ARG A CA 1
ATOM 763 C C . ARG A 1 92 ? -6.760 5.679 38.381 1.00 56.69 92 ARG A C 1
ATOM 765 O O . ARG A 1 92 ? -6.442 6.420 37.427 1.00 56.69 92 ARG A O 1
#

Foldseek 3Di:
DDDPVRCVVVVVDDCVVVPDPPDPVVVVVVVVVVVVLVVVLVVCCVVPNVVSVVVVVVVVVVCVCVVVVVVVVVVVVVVVVVVVVVVVVVPD

Organism: NCBI:txid88431

Secondary structure (DSSP, 8-state):
---HHHHHHTTS--HHHH-----HHHHHHHHHHHHHHHHHHHHHHHH-HHHHHHHHHHHHHHHHSHHHHHHHHHHHHHHHHHHHHHHHHT--

InterPro domains:
  IPR049215 Protein of unknown function DUF6809 [PF20648] (1-88)

Radius of gyration: 20.63 Å; chains: 1; bounding box: 49×28×63 Å

Sequence (92 aa):
MKSVLEQLYDGEIYPAEQVNVRTEGYQKMRREHYSHYEDFIEQLKAFNPPLSERFIEIMDEQLDALPLETAETFIFGFRLGAKIILEVLEDR